Protein AF-A0A368GBY5-F1 (afdb_monomer_lite)

InterPro domains:
  IPR015404 Sorting nexin/Vps5-like, C-terminal [PF09325] (34-105)
  IPR027267 AH/BAR domain superfamily [G3DSA:1.20.1270.60] (22-107)

Organism: Ancylostoma caninum (NCBI:txid29170)

Radius of gyration: 30.44 Å; chains: 1; bounding box: 58×33×99 Å

Structure (mmCIF, N/CA/C/O backbone):
data_AF-A0A368GBY5-F1
#
_entry.id   AF-A0A368GBY5-F1
#
loop_
_atom_site.group_PDB
_atom_site.id
_atom_site.type_symbol
_atom_site.label_atom_id
_atom_site.label_alt_id
_atom_site.label_comp_id
_atom_site.label_asym_id
_atom_site.label_entity_id
_atom_site.label_seq_id
_atom_site.pdbx_PDB_ins_code
_atom_site.Cartn_x
_atom_site.Cartn_y
_atom_site.Cartn_z
_atom_site.occupancy
_atom_site.B_iso_or_equiv
_atom_site.auth_seq_id
_atom_site.auth_comp_id
_atom_site.auth_asym_id
_atom_site.auth_atom_id
_atom_site.pdbx_PDB_model_num
ATO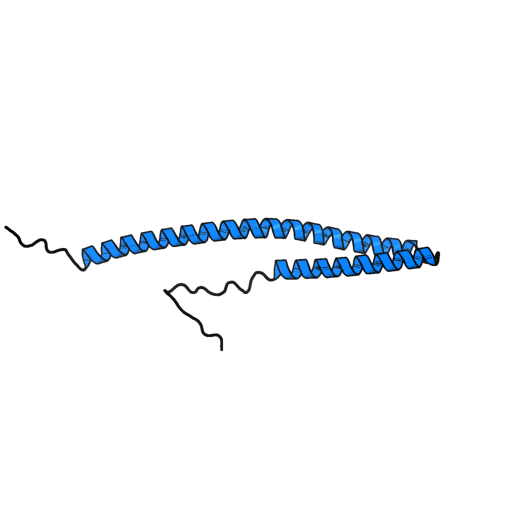M 1 N N . MET A 1 1 ? -2.026 -30.149 -22.786 1.00 35.81 1 MET A N 1
ATOM 2 C CA . MET A 1 1 ? -1.004 -30.143 -23.854 1.00 35.81 1 MET A CA 1
ATOM 3 C C . MET A 1 1 ? -0.761 -28.695 -24.253 1.00 35.81 1 MET A C 1
ATOM 5 O O . MET A 1 1 ? -1.563 -28.129 -24.979 1.00 35.81 1 MET A O 1
ATOM 9 N N . ASN A 1 2 ? 0.267 -28.059 -23.688 1.00 37.25 2 ASN A N 1
ATOM 10 C CA . ASN A 1 2 ? 0.609 -26.672 -24.009 1.00 37.25 2 ASN A CA 1
ATOM 11 C C . ASN A 1 2 ? 1.567 -26.687 -25.200 1.00 37.25 2 ASN A C 1
ATOM 13 O O . ASN A 1 2 ? 2.729 -27.054 -25.046 1.00 37.25 2 ASN A O 1
ATOM 17 N N . SER A 1 3 ? 1.052 -26.346 -26.380 1.00 38.22 3 SER A N 1
ATOM 18 C CA . SER A 1 3 ? 1.850 -26.219 -27.599 1.00 38.22 3 SER A CA 1
ATOM 19 C C . SER A 1 3 ? 2.860 -25.080 -27.444 1.00 38.22 3 SER A C 1
ATOM 21 O O . SER A 1 3 ? 2.493 -23.945 -27.132 1.00 38.22 3 SER A O 1
ATOM 23 N N . CYS A 1 4 ? 4.139 -25.404 -27.619 1.00 38.56 4 CYS A N 1
ATOM 24 C CA . CYS A 1 4 ? 5.242 -24.459 -27.590 1.00 38.56 4 CYS A CA 1
ATOM 25 C C . CYS A 1 4 ? 5.420 -23.884 -29.000 1.00 38.56 4 CYS A C 1
ATOM 27 O O . CYS A 1 4 ? 5.981 -24.546 -29.870 1.00 38.56 4 CYS A O 1
ATOM 29 N N . VAL A 1 5 ? 4.928 -22.669 -29.245 1.00 43.09 5 VAL A N 1
ATOM 30 C CA . VAL A 1 5 ? 5.176 -21.981 -30.518 1.00 43.09 5 VAL A CA 1
ATOM 31 C C . VAL A 1 5 ? 6.602 -21.433 -30.482 1.00 43.09 5 VAL A C 1
ATOM 33 O O . VAL A 1 5 ? 6.885 -20.472 -29.771 1.00 43.09 5 VAL A O 1
ATOM 36 N N . HIS A 1 6 ? 7.503 -22.084 -31.215 1.00 37.34 6 HIS A N 1
ATOM 37 C CA . HIS A 1 6 ? 8.860 -21.602 -31.457 1.00 37.34 6 HIS A CA 1
ATOM 38 C C . HIS A 1 6 ? 8.847 -20.665 -32.664 1.00 37.34 6 HIS A C 1
ATOM 40 O O . HIS A 1 6 ? 8.452 -21.072 -33.754 1.00 37.34 6 HIS A O 1
ATOM 46 N N . VAL A 1 7 ? 9.325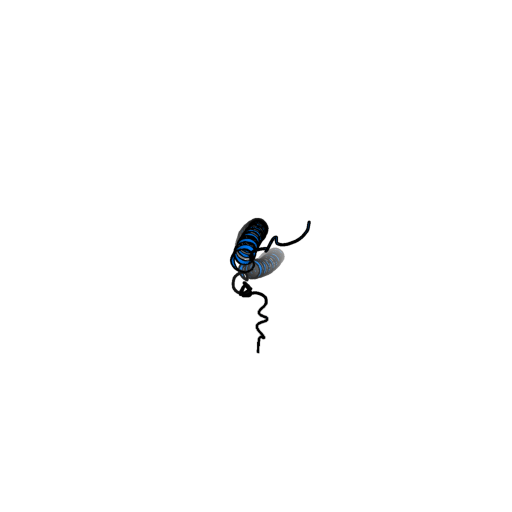 -19.434 -32.489 1.00 42.91 7 VAL A N 1
ATOM 47 C CA . VAL A 1 7 ? 9.679 -18.546 -33.601 1.00 42.91 7 VAL A CA 1
ATOM 48 C C . VAL A 1 7 ? 11.073 -17.989 -33.314 1.00 42.91 7 VAL A C 1
ATOM 50 O O . VAL A 1 7 ? 11.289 -17.354 -32.287 1.00 42.91 7 VAL A O 1
ATOM 53 N N . ASN A 1 8 ? 12.021 -18.254 -34.217 1.00 40.88 8 ASN A N 1
ATOM 54 C CA . ASN A 1 8 ? 13.356 -17.642 -34.272 1.00 40.88 8 ASN A CA 1
ATOM 55 C C . ASN A 1 8 ? 14.249 -17.808 -33.029 1.00 40.88 8 ASN A C 1
ATOM 57 O O . ASN A 1 8 ? 14.769 -16.819 -32.519 1.00 40.88 8 ASN A O 1
ATOM 61 N N . GLY A 1 9 ? 14.448 -19.043 -32.547 1.00 48.00 9 GLY A N 1
ATOM 62 C CA . GLY A 1 9 ? 15.562 -19.406 -31.645 1.00 48.00 9 GLY A CA 1
ATOM 63 C C . GLY A 1 9 ? 15.608 -18.710 -30.277 1.00 48.00 9 GLY A C 1
ATOM 64 O O . GLY A 1 9 ? 16.458 -19.025 -29.450 1.00 48.00 9 GLY A O 1
ATOM 65 N N . THR A 1 10 ? 14.681 -17.800 -30.001 1.00 46.50 10 THR A N 1
ATOM 66 C CA . THR A 1 10 ? 14.487 -17.192 -28.698 1.00 46.50 10 THR A CA 1
ATOM 67 C C . THR A 1 10 ? 13.362 -17.959 -28.036 1.00 46.50 10 THR A C 1
ATOM 69 O O . THR A 1 10 ? 12.196 -17.882 -28.421 1.00 46.50 10 THR A O 1
ATOM 72 N N . CYS A 1 11 ? 13.717 -18.754 -27.030 1.00 39.00 11 CYS A N 1
ATOM 73 C CA . CYS A 1 11 ? 12.745 -19.238 -26.072 1.00 39.00 11 CYS A CA 1
ATOM 74 C C . CYS A 1 11 ? 12.157 -17.994 -25.401 1.00 39.00 11 CYS A C 1
ATOM 76 O O . CYS A 1 11 ? 12.687 -17.507 -24.402 1.00 39.00 11 CYS A O 1
ATOM 78 N N . LEU A 1 12 ? 11.060 -17.459 -25.943 1.00 43.59 12 LEU A N 1
ATOM 79 C CA . LEU A 1 12 ? 10.186 -16.553 -25.215 1.00 43.59 12 LEU A CA 1
ATOM 80 C C . LEU A 1 12 ? 9.434 -17.407 -24.190 1.00 43.59 12 LEU A C 1
ATOM 82 O O . LEU A 1 12 ? 8.218 -17.594 -24.247 1.00 43.59 12 LEU A O 1
ATOM 86 N N . SER A 1 13 ? 10.197 -18.003 -23.271 1.00 42.03 13 SER A N 1
ATOM 87 C CA . SER A 1 13 ? 9.683 -18.680 -22.101 1.00 42.03 13 SER A CA 1
ATOM 88 C C . SER A 1 13 ? 8.725 -17.693 -21.456 1.00 42.03 13 SER A C 1
ATOM 90 O O . SER A 1 13 ? 9.116 -16.549 -21.192 1.00 42.03 13 SER A O 1
ATOM 92 N N . PRO A 1 14 ? 7.463 -18.068 -21.222 1.00 44.72 14 PRO A N 1
ATOM 93 C CA . PRO A 1 14 ? 6.556 -17.182 -20.539 1.00 44.72 14 PRO A CA 1
ATOM 94 C C . PRO A 1 14 ? 7.153 -16.970 -19.148 1.00 44.72 14 PRO A C 1
ATOM 96 O O . PRO A 1 14 ? 7.078 -17.855 -18.301 1.00 44.72 14 PRO A O 1
ATOM 99 N N . ALA A 1 15 ? 7.727 -15.791 -18.897 1.00 43.34 15 ALA A N 1
ATOM 100 C CA . ALA A 1 15 ? 8.058 -15.282 -17.567 1.00 43.34 15 ALA A CA 1
ATOM 101 C C . ALA A 1 15 ? 6.756 -15.011 -16.782 1.00 43.34 15 ALA A C 1
ATOM 103 O O . ALA A 1 15 ? 6.480 -13.912 -16.305 1.00 43.34 15 ALA A O 1
ATOM 104 N N . ARG A 1 16 ? 5.889 -16.024 -16.730 1.00 45.34 16 ARG A N 1
ATOM 105 C CA . ARG A 1 16 ? 4.542 -16.045 -16.165 1.00 45.34 16 ARG A CA 1
ATOM 106 C C . ARG A 1 16 ? 4.565 -16.671 -14.761 1.00 45.34 16 ARG A C 1
ATOM 108 O O . ARG A 1 16 ? 3.527 -16.713 -14.111 1.00 45.34 16 ARG A O 1
ATOM 115 N N . SER A 1 17 ? 5.735 -17.107 -14.274 1.00 41.03 17 SER A N 1
ATOM 116 C CA . SER A 1 17 ? 5.922 -17.719 -12.951 1.00 41.03 17 SER A CA 1
ATOM 117 C C . SER A 1 17 ? 6.263 -16.739 -11.816 1.00 41.03 17 SER A C 1
ATOM 119 O O . SER A 1 17 ? 6.010 -17.081 -10.669 1.00 41.03 17 SER A O 1
ATOM 121 N N . GLU A 1 18 ? 6.742 -15.515 -12.076 1.00 45.34 18 GLU A N 1
ATOM 122 C CA . GLU A 1 18 ? 7.400 -14.714 -11.014 1.00 45.34 18 GLU A CA 1
ATOM 123 C C . GLU A 1 18 ? 6.628 -13.476 -10.498 1.00 45.34 18 GLU A C 1
ATOM 125 O O . GLU A 1 18 ? 7.151 -12.711 -9.694 1.00 45.34 18 GLU A O 1
ATOM 130 N N . LYS A 1 19 ? 5.393 -13.187 -10.935 1.00 53.56 19 LYS A N 1
ATOM 131 C CA . LYS A 1 19 ? 4.700 -11.938 -10.516 1.00 53.56 19 LYS A CA 1
ATOM 132 C C . LYS A 1 19 ? 3.302 -12.135 -9.941 1.00 53.56 19 LYS A C 1
ATOM 134 O O . LYS A 1 19 ? 2.395 -11.367 -10.249 1.00 53.56 19 LYS A O 1
ATOM 139 N N . ARG A 1 20 ? 3.133 -13.121 -9.056 1.00 57.91 20 ARG A N 1
ATOM 140 C CA . ARG A 1 20 ? 1.938 -13.190 -8.187 1.00 57.91 20 ARG A CA 1
ATOM 141 C C . ARG A 1 20 ? 1.988 -12.188 -7.029 1.00 57.91 20 ARG A C 1
ATOM 143 O O . ARG A 1 20 ? 0.942 -11.713 -6.605 1.00 57.91 20 ARG A O 1
ATOM 150 N N . PHE A 1 21 ? 3.188 -11.742 -6.643 1.00 67.06 21 PHE A N 1
ATOM 151 C CA . PHE A 1 21 ? 3.416 -10.815 -5.528 1.00 67.06 21 PHE A CA 1
ATOM 152 C C . PHE A 1 21 ? 2.507 -9.566 -5.514 1.00 67.06 21 PHE A C 1
ATOM 154 O O . PHE A 1 21 ? 1.919 -9.285 -4.471 1.00 67.06 21 PHE A O 1
ATOM 161 N N . PRO A 1 22 ? 2.293 -8.838 -6.633 1.00 76.25 22 PRO A N 1
ATOM 162 C CA . PRO A 1 22 ? 1.426 -7.660 -6.623 1.00 76.25 22 PRO A CA 1
ATOM 163 C C . PRO A 1 22 ? -0.051 -8.017 -6.421 1.00 76.25 22 PRO A C 1
ATOM 165 O O . PRO A 1 22 ? -0.776 -7.288 -5.751 1.00 76.25 22 PRO A O 1
ATOM 168 N N . VAL A 1 23 ? -0.503 -9.137 -6.990 1.00 85.06 23 VAL A N 1
ATOM 169 C CA . VAL A 1 23 ? -1.895 -9.597 -6.880 1.00 85.06 23 VAL A CA 1
ATOM 170 C C . VAL A 1 23 ? -2.166 -10.119 -5.469 1.00 85.06 23 VAL A C 1
ATOM 172 O O . VAL A 1 23 ? -3.159 -9.734 -4.854 1.00 85.06 23 VAL A O 1
ATOM 175 N N . ASP A 1 24 ? -1.245 -10.909 -4.918 1.00 88.75 24 ASP A N 1
ATOM 176 C CA . ASP A 1 24 ? -1.329 -11.448 -3.558 1.00 88.75 24 ASP A CA 1
ATOM 177 C C . ASP A 1 24 ? -1.331 -10.330 -2.506 1.00 88.75 24 ASP A C 1
ATOM 179 O O . ASP A 1 24 ? -2.086 -10.372 -1.534 1.00 88.75 24 ASP A O 1
ATOM 183 N N . LEU A 1 25 ? -0.519 -9.291 -2.714 1.00 90.31 25 LEU A N 1
ATOM 184 C CA . LEU A 1 25 ? -0.468 -8.115 -1.851 1.00 90.31 25 LEU A CA 1
ATOM 185 C C . LEU A 1 25 ? -1.788 -7.331 -1.861 1.00 90.31 25 LEU A C 1
ATOM 187 O O . LEU A 1 25 ? -2.290 -6.949 -0.802 1.00 90.31 25 LEU A O 1
ATOM 191 N N . LEU A 1 26 ? -2.379 -7.122 -3.040 1.00 92.19 26 LEU A N 1
ATOM 192 C CA . LEU A 1 26 ? -3.683 -6.467 -3.165 1.00 92.19 26 LEU A CA 1
ATOM 193 C C . LEU A 1 26 ? -4.800 -7.303 -2.526 1.00 92.19 26 LEU A C 1
ATOM 195 O O . LEU A 1 26 ? -5.672 -6.746 -1.856 1.00 92.19 26 LEU A O 1
ATOM 199 N N . TYR A 1 27 ? -4.742 -8.629 -2.663 1.00 93.00 27 TYR A N 1
ATOM 200 C CA . TYR A 1 27 ? -5.677 -9.537 -2.005 1.00 93.00 27 TYR A CA 1
ATOM 201 C C . TYR A 1 27 ? -5.565 -9.464 -0.474 1.00 93.00 27 TYR A C 1
ATOM 203 O O . TYR A 1 27 ? -6.572 -9.316 0.221 1.00 93.00 27 TYR A O 1
ATOM 211 N N . ARG A 1 28 ? -4.339 -9.475 0.069 1.00 94.00 28 ARG A N 1
ATOM 212 C CA . ARG A 1 28 ? -4.096 -9.284 1.510 1.00 94.00 28 ARG A CA 1
ATOM 213 C C . ARG A 1 28 ? -4.626 -7.937 2.000 1.00 94.00 28 ARG A C 1
ATOM 215 O O . ARG A 1 28 ? -5.297 -7.894 3.028 1.00 94.00 28 ARG A O 1
ATOM 222 N N . ARG A 1 29 ? -4.399 -6.857 1.243 1.00 96.25 29 ARG A N 1
ATOM 223 C CA . ARG A 1 29 ? -4.932 -5.522 1.561 1.00 96.25 29 ARG A CA 1
ATOM 224 C C . ARG A 1 29 ? -6.455 -5.526 1.666 1.00 96.25 29 ARG A C 1
ATOM 226 O O . ARG A 1 29 ? -6.999 -4.985 2.622 1.00 96.25 29 ARG A O 1
ATOM 233 N N . MET A 1 30 ? -7.132 -6.135 0.696 1.00 96.69 30 MET A N 1
ATOM 234 C CA . MET A 1 30 ? -8.591 -6.242 0.679 1.00 96.69 30 MET A CA 1
ATOM 235 C C . MET A 1 30 ? -9.118 -7.012 1.896 1.00 96.69 30 MET A C 1
ATOM 237 O O . MET A 1 30 ? -10.090 -6.589 2.515 1.00 96.69 30 MET A O 1
ATOM 241 N N . ARG A 1 31 ? -8.437 -8.090 2.305 1.00 96.69 31 ARG A N 1
ATOM 242 C CA . ARG A 1 31 ? -8.795 -8.835 3.520 1.00 96.69 31 ARG A CA 1
ATOM 243 C C . ARG A 1 31 ? -8.613 -8.001 4.792 1.00 96.69 31 ARG A C 1
ATOM 245 O O . ARG A 1 31 ? -9.471 -8.036 5.668 1.00 96.69 31 ARG A O 1
ATOM 252 N N . CYS A 1 32 ? -7.530 -7.233 4.893 1.00 96.19 32 CYS A N 1
ATOM 253 C CA . CYS A 1 32 ? -7.311 -6.335 6.029 1.00 96.19 32 CYS A CA 1
ATOM 254 C C . CYS A 1 32 ? -8.347 -5.210 6.095 1.00 96.19 32 CYS A C 1
ATOM 256 O O . CYS A 1 32 ? -8.793 -4.886 7.191 1.00 96.19 32 CYS A O 1
ATOM 258 N N . LEU A 1 33 ? -8.781 -4.676 4.949 1.00 97.38 33 LEU A N 1
ATOM 259 C CA . LEU A 1 33 ? -9.875 -3.705 4.893 1.00 97.38 33 LEU A CA 1
ATOM 260 C C . LEU A 1 33 ? -11.180 -4.302 5.433 1.00 97.38 33 LEU A C 1
ATOM 262 O O . LEU A 1 33 ? -11.803 -3.710 6.306 1.00 97.38 33 LEU A O 1
ATOM 266 N N . ALA A 1 34 ? -11.552 -5.501 4.978 1.00 97.81 34 ALA A N 1
ATOM 267 C CA . ALA A 1 34 ? -12.758 -6.178 5.454 1.00 97.81 34 ALA A CA 1
ATOM 268 C C . ALA A 1 34 ? -12.714 -6.445 6.972 1.00 97.81 34 ALA A C 1
ATOM 270 O O . ALA A 1 34 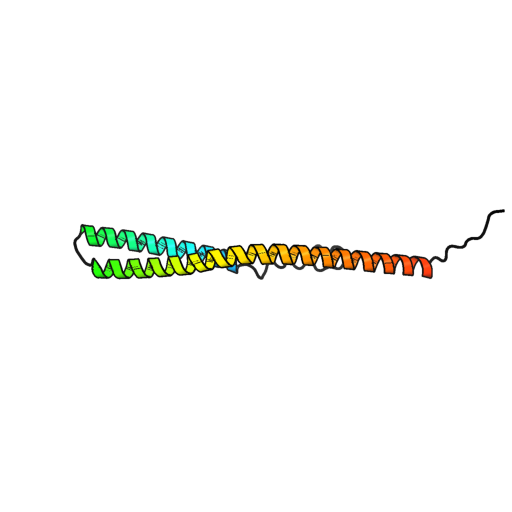? -13.708 -6.247 7.671 1.00 97.81 34 ALA A O 1
ATOM 271 N N . ASN A 1 35 ? -11.551 -6.846 7.498 1.00 97.19 35 ASN A N 1
ATOM 272 C CA . ASN A 1 35 ? -11.357 -7.034 8.937 1.00 97.19 35 ASN A CA 1
ATOM 273 C C . ASN A 1 35 ? -11.486 -5.715 9.711 1.00 97.19 35 ASN A C 1
ATOM 275 O O . ASN A 1 35 ? -12.117 -5.688 10.765 1.00 97.19 35 ASN A O 1
ATOM 279 N N . TYR A 1 36 ? -10.912 -4.630 9.188 1.00 97.88 36 TYR A N 1
ATOM 280 C CA . TYR A 1 36 ? -11.025 -3.299 9.778 1.00 97.88 36 TYR A CA 1
ATOM 281 C C . TYR A 1 36 ? -12.480 -2.816 9.815 1.00 97.88 36 TYR A C 1
ATOM 283 O O . TYR A 1 36 ? -12.962 -2.402 10.865 1.00 97.88 36 TYR A O 1
ATOM 291 N N . GLU A 1 37 ? -13.221 -2.954 8.715 1.00 97.94 37 GLU A N 1
ATOM 292 C CA . GLU A 1 37 ? -14.645 -2.609 8.657 1.00 97.94 37 GLU A CA 1
ATOM 293 C C . GLU A 1 37 ? -15.488 -3.443 9.632 1.00 97.94 37 GLU A C 1
ATOM 295 O O . GLU A 1 37 ? -16.407 -2.922 10.270 1.00 97.94 37 GLU A O 1
ATOM 300 N N . ALA A 1 38 ? -15.178 -4.735 9.776 1.00 97.75 38 ALA A N 1
ATOM 301 C CA . ALA A 1 38 ? -15.842 -5.611 10.736 1.00 97.75 38 ALA A CA 1
ATOM 302 C C . ALA A 1 38 ? -15.559 -5.193 12.189 1.00 97.75 38 ALA A C 1
ATOM 304 O O . ALA A 1 38 ? -16.496 -5.104 12.985 1.00 97.75 38 ALA A O 1
ATOM 305 N N . ALA A 1 39 ? -14.301 -4.886 12.520 1.00 96.62 39 ALA A N 1
ATOM 306 C CA . ALA A 1 39 ? -13.911 -4.385 13.838 1.00 96.62 39 ALA A CA 1
ATOM 307 C C . ALA A 1 39 ? -14.569 -3.030 14.141 1.00 96.62 39 ALA A C 1
ATOM 309 O O . ALA A 1 39 ? -15.093 -2.827 15.234 1.00 96.62 39 ALA A O 1
ATOM 310 N N . ASN A 1 40 ? -14.657 -2.145 13.145 1.00 97.56 40 ASN A N 1
ATOM 311 C CA . ASN A 1 40 ? -15.334 -0.858 13.276 1.00 97.56 40 ASN A CA 1
ATOM 312 C C . ASN A 1 40 ? -16.836 -1.034 13.561 1.00 97.56 40 ASN A C 1
ATOM 314 O O . ASN A 1 40 ? -17.375 -0.424 14.478 1.00 97.56 40 ASN A O 1
ATOM 318 N N . LYS A 1 41 ? -17.514 -1.948 12.852 1.00 97.56 41 LYS A N 1
ATOM 319 C CA . LYS A 1 41 ? -18.915 -2.303 13.152 1.00 97.56 41 LYS A CA 1
ATOM 320 C C . LYS A 1 41 ? -19.079 -2.903 14.551 1.00 97.56 41 LYS A C 1
ATOM 322 O O . LYS A 1 41 ? -20.107 -2.678 15.188 1.00 97.56 41 LYS A O 1
ATOM 327 N N . ASN A 1 42 ? -18.111 -3.688 15.026 1.00 96.62 42 ASN A N 1
ATOM 328 C CA . ASN A 1 42 ? -18.143 -4.247 16.377 1.00 96.62 42 ASN A CA 1
ATOM 329 C C . ASN A 1 42 ? -18.022 -3.149 17.444 1.00 96.62 42 ASN A C 1
ATOM 331 O O . ASN A 1 42 ? -18.789 -3.146 18.406 1.00 96.62 42 ASN A O 1
ATOM 335 N N . LEU A 1 43 ? -17.128 -2.182 17.230 1.00 96.81 43 LEU A N 1
ATOM 336 C CA . LEU A 1 43 ? -16.965 -1.021 18.099 1.00 96.81 43 LEU A CA 1
ATOM 337 C C . LEU A 1 43 ? -18.251 -0.194 18.202 1.00 96.81 43 LEU A C 1
ATOM 339 O O . LEU A 1 43 ? -18.694 0.110 19.308 1.00 96.81 43 LEU A O 1
ATOM 343 N N . GLU A 1 44 ? -18.920 0.081 17.084 1.00 97.25 44 GLU A N 1
ATOM 344 C CA . GLU A 1 44 ? -20.203 0.798 17.101 1.00 97.25 44 GLU A CA 1
ATOM 345 C C . GLU A 1 44 ? -21.291 0.038 17.883 1.00 97.25 44 GLU A C 1
ATOM 347 O O . GLU A 1 44 ? -22.058 0.632 18.643 1.00 97.25 44 GLU A O 1
ATOM 352 N N . ARG A 1 45 ? -21.322 -1.300 17.800 1.00 96.19 45 ARG A N 1
ATOM 353 C CA . ARG A 1 45 ? -22.230 -2.128 18.620 1.00 96.19 45 ARG A CA 1
ATOM 354 C C . ARG A 1 45 ? -21.863 -2.133 20.104 1.00 96.19 45 ARG A C 1
ATOM 356 O O . ARG A 1 45 ? -22.754 -2.250 20.945 1.00 96.19 45 ARG A O 1
ATOM 363 N N . ALA A 1 46 ? -20.575 -2.090 20.438 1.00 96.12 46 ALA A N 1
ATOM 364 C CA . ALA A 1 46 ? -20.094 -2.002 21.816 1.00 96.12 46 ALA A CA 1
ATOM 365 C C . ALA A 1 46 ? -20.481 -0.652 22.439 1.00 96.12 46 ALA A C 1
ATOM 367 O O . ALA A 1 46 ? -21.031 -0.617 23.541 1.00 96.12 46 ALA A O 1
ATOM 368 N N . ARG A 1 47 ? -20.308 0.438 21.677 1.00 95.75 47 ARG A N 1
ATOM 369 C CA . ARG A 1 47 ? -20.749 1.796 22.031 1.00 95.75 47 ARG A CA 1
ATOM 370 C C . ARG A 1 47 ? -22.258 1.864 22.245 1.00 95.75 47 ARG A C 1
ATOM 372 O O . ARG A 1 47 ? -22.699 2.299 23.301 1.00 95.75 47 ARG A O 1
ATOM 379 N N . GLY A 1 48 ? -23.052 1.334 21.310 1.00 96.31 48 GLY A N 1
ATOM 380 C CA . GLY A 1 48 ? -24.515 1.324 21.428 1.00 96.31 48 GLY A CA 1
ATOM 381 C C . GLY A 1 48 ? -25.053 0.529 22.628 1.00 96.31 48 GLY A C 1
ATOM 382 O O . GLY A 1 48 ? -26.128 0.836 23.134 1.00 96.31 48 GLY A O 1
ATOM 383 N N . ARG A 1 49 ? -24.309 -0.476 23.112 1.00 95.25 49 ARG A N 1
ATOM 384 C CA . ARG A 1 49 ? -24.668 -1.279 24.297 1.00 95.25 49 ARG A CA 1
ATOM 385 C C . ARG A 1 49 ? -23.988 -0.808 25.587 1.00 95.25 49 ARG A C 1
ATOM 387 O O . ARG A 1 49 ? -24.215 -1.423 26.624 1.00 95.25 49 ARG A O 1
ATOM 394 N N . ASN A 1 50 ? -23.145 0.228 25.521 1.00 93.06 50 ASN A N 1
ATOM 395 C CA . ASN A 1 50 ? -22.276 0.680 26.613 1.00 93.06 50 ASN A CA 1
ATOM 396 C C . ASN A 1 50 ? -21.510 -0.465 27.304 1.00 93.06 50 ASN A C 1
ATOM 398 O O . ASN A 1 50 ? -21.358 -0.490 28.524 1.00 93.06 50 ASN A O 1
ATOM 402 N N . LYS A 1 51 ? -21.042 -1.446 26.521 1.00 94.44 51 LYS A N 1
ATOM 403 C CA . LYS A 1 51 ? -20.381 -2.651 27.034 1.00 94.44 51 LYS A CA 1
ATOM 404 C C . LYS A 1 51 ? -19.193 -3.030 26.160 1.00 94.44 51 LYS A C 1
ATOM 406 O O . LYS A 1 51 ? -19.286 -2.960 24.940 1.00 94.44 51 LYS A O 1
ATOM 411 N N . ASP A 1 52 ? -18.099 -3.459 26.789 1.00 92.44 52 ASP A N 1
ATOM 412 C CA . ASP A 1 52 ? -16.880 -3.963 26.134 1.00 92.44 52 ASP A CA 1
ATOM 413 C C . ASP A 1 52 ? -16.196 -2.955 25.181 1.00 92.44 52 ASP A C 1
ATOM 415 O O . ASP A 1 52 ? -15.385 -3.339 24.339 1.00 92.44 52 ASP A O 1
ATOM 419 N N . ILE A 1 53 ? -16.481 -1.654 25.337 1.00 94.81 53 ILE A N 1
ATOM 420 C CA . ILE A 1 53 ? -15.925 -0.558 24.523 1.00 94.81 53 ILE A CA 1
ATOM 421 C C . ILE A 1 53 ? -14.387 -0.583 24.456 1.00 94.81 53 ILE A C 1
ATOM 423 O O . ILE A 1 53 ? -13.874 -0.636 23.341 1.00 94.81 53 ILE A O 1
ATOM 427 N N . PRO A 1 54 ? -13.626 -0.612 25.574 1.00 96.31 54 PRO A N 1
ATOM 428 C CA . PRO A 1 54 ? -12.161 -0.529 25.498 1.00 96.31 54 PRO A CA 1
ATOM 429 C C . PRO A 1 54 ? -11.539 -1.719 24.753 1.00 96.31 54 PRO A C 1
ATOM 431 O O . PRO A 1 54 ? -10.546 -1.575 24.037 1.00 96.31 54 PRO A O 1
ATOM 434 N N . LYS A 1 55 ? -12.159 -2.901 24.864 1.00 96.00 55 LYS A N 1
ATOM 435 C CA . LYS A 1 55 ? -11.734 -4.092 24.124 1.00 96.00 55 LYS A CA 1
ATOM 436 C C . LYS A 1 55 ? -11.976 -3.914 22.624 1.00 96.00 55 LYS A C 1
ATOM 438 O O . LYS A 1 55 ? -11.066 -4.139 21.832 1.00 96.00 55 LYS A O 1
ATOM 443 N N . ALA A 1 56 ? -13.175 -3.474 22.241 1.00 96.12 56 ALA A N 1
ATOM 444 C CA . ALA A 1 56 ? -13.516 -3.245 20.840 1.00 96.12 56 ALA A CA 1
ATOM 445 C C . ALA A 1 56 ? -12.689 -2.110 20.202 1.00 96.12 56 ALA A C 1
ATOM 447 O O . ALA A 1 56 ? -12.356 -2.194 19.022 1.00 96.12 56 ALA A O 1
ATOM 448 N N . GLU A 1 57 ? -12.313 -1.079 20.968 1.00 96.69 57 GLU A N 1
ATOM 449 C CA . GLU A 1 57 ? -11.415 -0.012 20.498 1.00 96.69 57 GLU A CA 1
ATOM 450 C C . GLU A 1 57 ? -10.008 -0.534 20.224 1.00 96.69 57 GLU A C 1
ATOM 452 O O . GLU A 1 57 ? -9.439 -0.232 19.176 1.00 96.69 57 GLU A O 1
ATOM 457 N N . THR A 1 58 ? -9.476 -1.376 21.112 1.00 97.75 58 THR A N 1
ATOM 458 C CA . THR A 1 58 ? -8.164 -2.006 20.913 1.00 97.75 58 THR A CA 1
ATOM 459 C C . THR A 1 58 ? -8.166 -2.885 19.657 1.00 97.75 58 THR A C 1
ATOM 461 O O . THR A 1 58 ? -7.288 -2.760 18.802 1.00 97.75 58 THR A O 1
ATOM 464 N N . GLU A 1 59 ? -9.193 -3.725 19.488 1.00 96.50 59 GLU A N 1
ATOM 465 C CA . GLU A 1 59 ? -9.350 -4.587 18.307 1.00 96.50 59 GLU A CA 1
ATOM 466 C C . GLU A 1 59 ? -9.443 -3.775 17.001 1.00 96.50 59 GLU A C 1
ATOM 468 O O . GLU A 1 59 ? -8.844 -4.142 15.983 1.00 96.50 59 GLU A O 1
ATOM 473 N N . GLN A 1 60 ? -10.164 -2.650 17.022 1.00 97.75 60 GLN A N 1
ATOM 474 C CA . GLN A 1 60 ? -10.288 -1.750 15.876 1.00 97.75 60 GLN A CA 1
ATOM 475 C C . GLN A 1 60 ? -8.958 -1.059 15.551 1.00 97.75 60 GLN A C 1
ATOM 477 O O .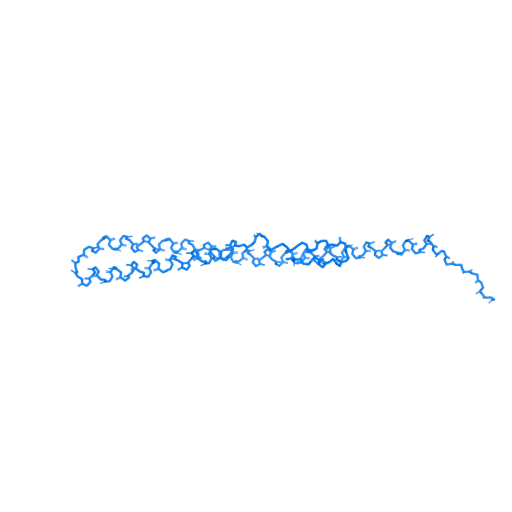 GLN A 1 60 ? -8.572 -1.036 14.379 1.00 97.75 60 GLN A O 1
ATOM 482 N N . GLN A 1 61 ? -8.228 -0.571 16.561 1.00 97.94 61 GLN A N 1
ATOM 483 C CA . GLN A 1 61 ? -6.927 0.077 16.375 1.00 97.94 61 GLN A CA 1
ATOM 484 C C . GLN A 1 61 ? -5.901 -0.881 15.769 1.00 97.94 61 GLN A C 1
ATOM 486 O O . GLN A 1 61 ? -5.188 -0.522 14.830 1.00 97.94 61 GLN A O 1
ATOM 491 N N . GLU A 1 62 ? -5.851 -2.125 16.246 1.00 97.62 62 GLU A N 1
ATOM 492 C CA . GLU A 1 62 ? -4.972 -3.142 15.673 1.00 97.62 62 GLU A CA 1
ATOM 493 C C . GLU A 1 62 ? -5.314 -3.459 14.215 1.00 97.62 62 GLU A C 1
ATOM 495 O O . GLU A 1 62 ? -4.417 -3.620 13.381 1.00 97.62 62 GLU A O 1
ATOM 500 N N . ALA A 1 63 ? -6.607 -3.571 13.894 1.00 97.00 63 ALA A N 1
ATOM 501 C CA . ALA A 1 63 ? -7.056 -3.813 12.529 1.00 97.00 63 ALA A CA 1
ATOM 502 C C . ALA A 1 63 ? -6.736 -2.621 11.610 1.00 97.00 63 ALA A C 1
ATOM 504 O O . ALA A 1 63 ? -6.294 -2.831 10.477 1.00 97.00 63 ALA A O 1
ATOM 505 N N . CYS A 1 64 ? -6.886 -1.393 12.118 1.00 97.56 64 CYS A N 1
ATOM 506 C CA . CYS A 1 64 ? -6.533 -0.160 11.421 1.00 97.56 64 CYS A CA 1
ATOM 507 C C . CYS A 1 64 ? -5.043 -0.137 11.074 1.00 97.56 64 CYS A C 1
ATOM 509 O O . CYS A 1 64 ? -4.682 -0.054 9.900 1.00 97.56 64 CYS A O 1
ATOM 511 N N . LYS A 1 65 ? -4.176 -0.344 12.074 1.00 97.88 65 LYS A N 1
ATOM 512 C CA . LYS A 1 65 ? -2.719 -0.357 11.896 1.00 97.88 65 LYS A CA 1
ATOM 513 C C . LYS A 1 65 ? -2.281 -1.374 10.837 1.00 97.88 65 LYS A C 1
ATOM 515 O O . LYS A 1 65 ? -1.554 -1.036 9.908 1.00 97.88 65 LYS A O 1
ATOM 520 N N . LYS A 1 66 ? -2.801 -2.607 10.907 1.00 96.69 66 LYS A N 1
ATOM 521 C CA . LYS A 1 66 ? -2.509 -3.662 9.915 1.00 96.69 66 LYS A CA 1
ATOM 522 C C . LYS A 1 66 ? -2.924 -3.253 8.494 1.00 96.69 66 LYS A C 1
ATOM 524 O O . LYS A 1 66 ? -2.220 -3.560 7.530 1.00 96.69 66 LYS A O 1
ATOM 529 N N . PHE A 1 67 ? -4.072 -2.590 8.344 1.00 97.31 67 PHE A N 1
ATOM 530 C CA . PHE A 1 67 ? -4.543 -2.105 7.047 1.00 97.31 67 PHE A CA 1
ATOM 531 C C . PHE A 1 67 ? -3.687 -0.950 6.507 1.00 97.31 67 PHE A C 1
ATOM 533 O O . PHE A 1 67 ? -3.397 -0.918 5.304 1.00 97.31 67 PHE A O 1
ATOM 540 N N . GLU A 1 68 ? -3.272 -0.024 7.369 1.00 97.19 68 GLU A N 1
ATOM 541 C CA . GLU A 1 68 ? -2.407 1.101 7.010 1.00 97.19 68 GLU A CA 1
ATOM 542 C C . GLU A 1 68 ? -1.024 0.630 6.561 1.00 97.19 68 GLU A C 1
ATOM 544 O O . GLU A 1 68 ? -0.585 1.014 5.473 1.00 97.19 68 GLU A O 1
ATOM 549 N N . ASP A 1 69 ? -0.397 -0.279 7.312 1.00 96.19 69 ASP A N 1
ATOM 550 C CA . ASP A 1 69 ? 0.917 -0.848 6.994 1.00 96.19 69 ASP A CA 1
ATOM 551 C C . ASP A 1 69 ? 0.913 -1.523 5.611 1.00 96.19 69 ASP A C 1
ATOM 553 O O . ASP A 1 69 ? 1.742 -1.231 4.741 1.00 96.19 69 ASP A O 1
ATOM 557 N N . ILE A 1 70 ? -0.081 -2.383 5.352 1.00 95.12 70 ILE A N 1
ATOM 558 C CA . ILE A 1 70 ? -0.221 -3.054 4.052 1.00 95.12 70 ILE A CA 1
ATOM 559 C C . ILE A 1 70 ? -0.555 -2.051 2.943 1.00 95.12 70 ILE A C 1
ATOM 561 O O . ILE A 1 70 ? -0.084 -2.196 1.813 1.00 95.12 70 ILE A O 1
ATOM 565 N N . SER A 1 71 ? -1.351 -1.022 3.232 1.00 95.94 71 SER A N 1
ATOM 566 C CA . SER A 1 71 ? -1.676 0.015 2.251 1.00 95.94 71 SER A CA 1
ATOM 567 C C . SER A 1 71 ? -0.460 0.864 1.881 1.00 95.94 71 SER A C 1
ATOM 569 O O . SER A 1 71 ? -0.308 1.219 0.709 1.00 95.94 71 SER A O 1
ATOM 571 N N . ALA A 1 72 ? 0.417 1.170 2.837 1.00 95.44 72 ALA A N 1
ATOM 572 C CA . ALA A 1 72 ? 1.679 1.857 2.585 1.00 95.44 72 ALA A CA 1
ATOM 573 C C . ALA A 1 72 ? 2.600 1.000 1.706 1.00 95.44 72 ALA A C 1
ATOM 575 O O . ALA A 1 72 ? 3.062 1.464 0.660 1.00 95.44 72 ALA A O 1
ATOM 576 N N . LEU A 1 73 ? 2.772 -0.277 2.061 1.00 92.69 73 LEU A N 1
ATOM 577 C CA . LEU A 1 73 ? 3.585 -1.222 1.296 1.00 92.69 73 LEU A CA 1
ATOM 578 C C . LEU A 1 73 ? 3.054 -1.405 -0.137 1.00 92.69 73 LEU A C 1
ATOM 580 O O . LEU A 1 73 ? 3.821 -1.333 -1.097 1.00 92.69 73 LEU A O 1
ATOM 584 N N . ALA A 1 74 ? 1.734 -1.535 -0.308 1.00 92.75 74 ALA A N 1
ATOM 585 C CA . ALA A 1 74 ? 1.093 -1.628 -1.622 1.00 92.75 74 ALA A CA 1
ATOM 586 C C . ALA A 1 74 ? 1.336 -0.394 -2.499 1.00 92.75 74 ALA A C 1
ATOM 588 O O . ALA A 1 74 ? 1.611 -0.532 -3.692 1.00 92.75 74 ALA A O 1
ATOM 589 N N . LYS A 1 75 ? 1.273 0.818 -1.935 1.00 93.06 75 LYS A N 1
ATOM 590 C CA . LYS A 1 75 ? 1.547 2.053 -2.689 1.00 93.06 75 LYS A CA 1
ATOM 591 C C . LYS A 1 75 ? 2.986 2.094 -3.203 1.00 93.06 75 LYS A C 1
ATOM 593 O O . LYS A 1 75 ? 3.199 2.491 -4.350 1.00 93.06 75 LYS A O 1
ATOM 598 N N . THR A 1 76 ? 3.950 1.698 -2.377 1.00 91.75 76 THR A N 1
ATOM 599 C CA . THR A 1 76 ? 5.370 1.664 -2.752 1.00 91.75 76 THR A CA 1
ATOM 600 C C . THR A 1 76 ? 5.627 0.608 -3.823 1.00 91.75 76 THR A C 1
ATOM 602 O O . THR A 1 76 ? 6.125 0.940 -4.899 1.00 91.75 76 THR A O 1
ATOM 605 N N . GLU A 1 77 ? 5.160 -0.624 -3.608 1.00 90.50 77 GLU A N 1
ATOM 606 C CA . GLU A 1 77 ? 5.382 -1.728 -4.546 1.00 90.50 77 GLU A CA 1
ATOM 607 C C . GLU A 1 77 ? 4.783 -1.440 -5.931 1.00 90.50 77 GLU A C 1
ATOM 609 O O . GLU A 1 77 ? 5.406 -1.718 -6.957 1.00 90.50 77 GLU A O 1
ATOM 614 N N . LEU A 1 78 ? 3.603 -0.807 -5.998 1.00 90.75 78 LEU A N 1
ATOM 615 C CA . LEU A 1 78 ? 2.989 -0.412 -7.270 1.00 90.75 78 LEU A CA 1
ATOM 616 C C . LEU A 1 78 ? 3.805 0.650 -8.020 1.00 90.75 78 LEU A C 1
ATOM 618 O O . LEU A 1 78 ? 3.889 0.601 -9.252 1.00 90.75 78 LEU A O 1
ATOM 622 N N . LYS A 1 79 ? 4.409 1.610 -7.309 1.00 91.50 79 LYS A N 1
ATOM 623 C CA . LYS A 1 79 ? 5.289 2.618 -7.921 1.00 91.50 79 LYS A CA 1
ATOM 624 C C . LYS A 1 79 ? 6.552 1.962 -8.474 1.00 91.50 79 LYS A C 1
ATOM 626 O O . LYS A 1 79 ? 6.922 2.219 -9.622 1.00 91.50 79 LYS A O 1
ATOM 631 N N . ASP A 1 80 ? 7.171 1.077 -7.707 1.00 88.81 80 ASP A N 1
ATOM 632 C CA . ASP A 1 80 ? 8.419 0.429 -8.106 1.00 88.81 80 ASP A CA 1
ATOM 633 C C . ASP A 1 80 ? 8.207 -0.626 -9.189 1.00 88.81 80 ASP A C 1
ATOM 635 O O . ASP A 1 80 ? 9.042 -0.784 -10.082 1.00 88.81 80 ASP A O 1
ATOM 639 N N . LEU A 1 81 ? 7.056 -1.300 -9.197 1.00 87.56 81 LEU A N 1
ATOM 640 C CA . LEU A 1 81 ? 6.658 -2.182 -10.289 1.00 87.56 81 LEU A CA 1
ATOM 641 C C . LEU A 1 81 ? 6.568 -1.418 -11.617 1.00 87.56 81 LEU A C 1
ATOM 643 O O . LEU A 1 81 ? 7.081 -1.904 -12.627 1.00 87.56 81 LEU A O 1
ATOM 647 N N . LYS A 1 82 ? 5.959 -0.223 -11.632 1.00 89.94 82 LYS A N 1
ATOM 648 C CA . LYS A 1 82 ? 5.882 0.617 -12.842 1.00 89.94 82 LYS A CA 1
ATOM 649 C C . LYS A 1 82 ? 7.276 0.990 -13.347 1.00 89.94 82 LYS A C 1
ATOM 651 O O . LYS A 1 82 ? 7.566 0.777 -14.523 1.00 89.94 82 LYS A O 1
ATOM 656 N N . LYS A 1 83 ? 8.153 1.469 -12.457 1.00 92.56 83 LYS A N 1
ATOM 657 C CA . LYS A 1 83 ? 9.539 1.832 -12.801 1.00 92.56 83 LYS A CA 1
ATOM 658 C C . LYS A 1 83 ? 10.310 0.643 -13.376 1.00 92.56 83 LYS A C 1
ATOM 660 O O . LYS A 1 83 ? 10.838 0.736 -14.483 1.00 92.56 83 LYS A O 1
ATOM 665 N N . ARG A 1 84 ? 10.311 -0.496 -12.672 1.00 91.50 84 ARG A N 1
ATOM 666 C CA . ARG A 1 84 ? 10.996 -1.725 -13.108 1.00 91.50 84 ARG A CA 1
ATOM 667 C C . ARG A 1 84 ? 10.492 -2.212 -14.463 1.00 91.50 84 ARG A C 1
ATOM 669 O O . A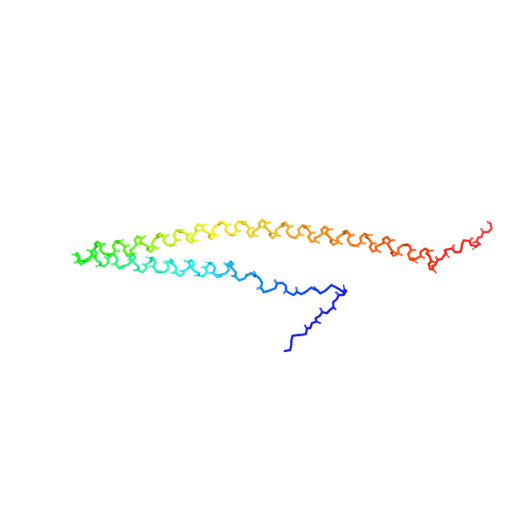RG A 1 84 ? 11.296 -2.632 -15.286 1.00 91.50 84 ARG A O 1
ATOM 676 N N . ARG A 1 85 ? 9.180 -2.138 -14.720 1.00 91.81 85 ARG A N 1
ATOM 677 C CA . ARG A 1 85 ? 8.607 -2.536 -16.016 1.00 91.81 85 ARG A CA 1
ATOM 678 C C . ARG A 1 85 ? 9.108 -1.665 -17.160 1.00 91.81 85 ARG A C 1
ATOM 680 O O . ARG A 1 85 ? 9.510 -2.219 -18.173 1.00 91.81 85 ARG A O 1
ATOM 687 N N . VAL A 1 86 ? 9.103 -0.342 -17.001 1.00 93.94 86 VAL A N 1
ATOM 688 C CA . VAL A 1 86 ? 9.577 0.573 -18.052 1.00 93.94 86 VAL A CA 1
ATOM 689 C C . VAL A 1 86 ? 11.066 0.363 -18.321 1.00 93.94 86 VAL A C 1
ATOM 691 O O . VAL A 1 86 ? 11.465 0.273 -19.477 1.00 93.94 86 VAL A O 1
ATOM 694 N N . LEU A 1 87 ? 11.879 0.237 -17.269 1.00 92.44 87 LEU A N 1
ATOM 695 C CA . LEU A 1 87 ? 13.317 -0.002 -17.403 1.00 92.44 87 LEU A CA 1
ATOM 696 C C . LEU A 1 87 ? 13.619 -1.329 -18.104 1.00 92.44 87 LEU A C 1
ATOM 698 O O . LEU A 1 87 ? 14.407 -1.349 -19.044 1.00 92.44 87 LEU A O 1
ATOM 702 N N . ALA A 1 88 ? 12.954 -2.414 -17.697 1.00 91.56 88 ALA A N 1
ATOM 703 C CA . ALA A 1 88 ? 13.109 -3.713 -18.343 1.00 91.56 88 ALA A CA 1
ATOM 704 C C . ALA A 1 88 ? 12.695 -3.659 -19.819 1.00 91.56 88 ALA A C 1
ATOM 706 O O . ALA A 1 88 ? 13.396 -4.192 -20.667 1.00 91.56 88 ALA A O 1
ATOM 707 N N . PHE A 1 89 ? 11.598 -2.969 -20.144 1.00 93.94 89 PHE A N 1
ATOM 708 C CA . PHE A 1 89 ? 11.143 -2.843 -21.528 1.00 93.94 89 PHE A CA 1
ATOM 709 C C . PHE A 1 89 ? 12.145 -2.070 -22.392 1.00 93.94 89 PHE A C 1
ATOM 711 O O . PHE A 1 89 ? 12.485 -2.516 -23.480 1.00 93.94 89 PHE A O 1
ATOM 718 N N . LYS A 1 90 ? 12.669 -0.946 -21.884 1.00 95.81 90 LYS A N 1
ATOM 719 C CA . LYS A 1 90 ? 13.709 -0.164 -22.568 1.00 95.81 90 LYS A CA 1
ATOM 720 C C . LYS A 1 90 ? 14.970 -0.987 -22.810 1.00 95.81 90 LYS A C 1
ATOM 722 O O . LYS A 1 90 ? 15.481 -0.981 -23.922 1.00 95.81 90 LYS A O 1
ATOM 727 N N . LYS A 1 91 ? 15.440 -1.701 -21.783 1.00 94.88 91 LYS A N 1
ATOM 728 C CA . LYS A 1 91 ? 16.617 -2.563 -21.891 1.00 94.88 91 LYS A CA 1
ATOM 729 C C . LYS A 1 91 ? 16.399 -3.666 -22.925 1.00 94.88 91 LYS A C 1
ATOM 731 O O . LYS A 1 91 ? 17.217 -3.813 -23.815 1.00 94.88 91 LYS A O 1
ATOM 736 N N . ASN A 1 92 ? 15.265 -4.361 -22.867 1.00 93.38 92 ASN A N 1
ATOM 737 C CA . ASN A 1 92 ? 14.957 -5.433 -23.811 1.00 93.38 92 ASN A CA 1
ATOM 738 C C . ASN A 1 92 ? 14.923 -4.944 -25.268 1.00 93.38 92 ASN A C 1
ATOM 740 O O . ASN A 1 92 ? 15.363 -5.668 -26.151 1.00 93.38 92 ASN A O 1
ATOM 744 N N . LEU A 1 93 ? 14.407 -3.735 -25.526 1.00 94.75 93 LEU A N 1
ATOM 745 C CA . LEU A 1 93 ? 14.399 -3.153 -26.873 1.00 94.75 93 LEU A CA 1
ATOM 746 C C . LEU A 1 93 ? 15.801 -2.757 -27.349 1.00 94.75 93 LEU A C 1
ATOM 748 O O . LEU A 1 93 ? 16.127 -2.990 -28.507 1.00 94.75 93 LEU A O 1
ATOM 752 N N . ALA A 1 94 ? 16.623 -2.180 -26.469 1.00 95.44 94 ALA A N 1
ATOM 753 C CA . ALA A 1 94 ? 18.009 -1.848 -26.792 1.00 95.44 94 ALA A CA 1
ATOM 754 C C . ALA A 1 94 ? 18.833 -3.114 -27.068 1.00 95.44 94 ALA A C 1
ATOM 756 O O . ALA A 1 94 ? 19.488 -3.205 -28.101 1.00 95.44 94 ALA A O 1
ATOM 757 N N . ASP A 1 95 ? 18.715 -4.119 -26.196 1.00 93.50 95 ASP A N 1
ATOM 758 C CA . ASP A 1 95 ? 19.386 -5.410 -26.350 1.00 93.50 95 ASP A CA 1
ATOM 759 C C . ASP A 1 95 ? 18.961 -6.092 -27.666 1.00 93.50 95 ASP A C 1
ATOM 761 O O . ASP A 1 95 ? 19.801 -6.654 -28.367 1.00 93.50 95 ASP A O 1
ATOM 765 N N . LEU A 1 96 ? 17.675 -6.013 -28.039 1.00 92.94 96 LEU A N 1
ATOM 766 C CA . LEU A 1 96 ? 17.177 -6.554 -29.307 1.00 92.94 96 LEU A CA 1
ATOM 767 C C . LEU A 1 96 ? 17.758 -5.812 -30.518 1.00 92.94 96 LEU A C 1
ATOM 769 O O . LEU A 1 96 ? 18.259 -6.461 -31.433 1.00 92.94 96 LEU A O 1
ATOM 773 N N . ALA A 1 97 ? 17.750 -4.478 -30.507 1.00 95.69 97 ALA A N 1
ATOM 774 C CA . ALA A 1 97 ? 18.314 -3.676 -31.592 1.00 95.69 97 ALA A CA 1
ATOM 775 C C . ALA A 1 97 ? 19.821 -3.935 -31.771 1.00 95.69 97 ALA A C 1
ATOM 777 O O . ALA A 1 97 ? 20.306 -4.095 -32.891 1.00 95.69 97 ALA A O 1
ATOM 778 N N . ASP A 1 98 ? 20.564 -4.054 -30.668 1.00 94.19 98 ASP A N 1
ATOM 779 C CA . ASP A 1 98 ? 21.989 -4.387 -30.702 1.00 94.19 98 ASP A CA 1
ATOM 780 C C . ASP A 1 98 ? 22.242 -5.776 -31.299 1.00 94.19 98 ASP A C 1
ATOM 782 O O . ASP A 1 98 ? 23.230 -5.977 -32.013 1.00 94.19 98 ASP A O 1
ATOM 786 N N . LEU A 1 99 ? 21.371 -6.749 -31.013 1.00 92.62 99 LEU A N 1
ATOM 787 C CA . LEU A 1 99 ? 21.445 -8.085 -31.607 1.00 92.62 99 LEU A CA 1
ATOM 788 C C . LEU A 1 99 ? 21.148 -8.053 -33.109 1.00 92.62 99 LEU A C 1
ATOM 790 O O . LEU A 1 99 ? 21.890 -8.661 -33.880 1.00 92.62 99 LEU A O 1
ATOM 794 N N . GLU A 1 100 ? 20.130 -7.309 -33.540 1.00 92.31 100 GLU A N 1
ATOM 795 C CA . GLU A 1 100 ? 19.784 -7.152 -34.958 1.00 92.31 100 GLU A CA 1
ATOM 796 C C . GLU A 1 100 ? 20.922 -6.499 -35.755 1.00 92.31 100 GLU A C 1
ATOM 798 O O . GLU A 1 100 ? 21.292 -6.997 -36.819 1.00 92.31 100 GLU A O 1
ATOM 803 N N . ILE A 1 101 ? 21.560 -5.456 -35.212 1.00 93.19 101 ILE A N 1
ATOM 804 C CA . ILE A 1 101 ? 22.724 -4.806 -35.838 1.00 93.19 101 ILE A CA 1
ATOM 805 C C . ILE A 1 101 ? 23.898 -5.784 -35.963 1.00 93.19 101 ILE A C 1
ATOM 807 O O . ILE A 1 101 ? 24.572 -5.823 -36.994 1.00 93.19 101 ILE A O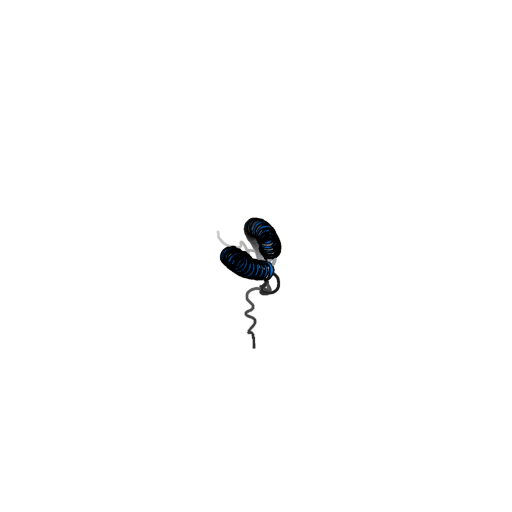 1
ATOM 811 N N . LYS A 1 102 ? 24.169 -6.578 -34.921 1.00 91.38 102 LYS A N 1
ATOM 812 C CA . LYS A 1 102 ? 25.234 -7.593 -34.959 1.00 91.38 102 LYS A CA 1
ATOM 813 C C . LYS A 1 102 ? 24.943 -8.656 -36.017 1.00 91.38 102 LYS A C 1
ATOM 815 O O . LYS A 1 102 ? 25.841 -8.993 -36.783 1.00 91.38 102 LYS A O 1
ATOM 820 N N . HIS A 1 103 ? 23.705 -9.146 -36.094 1.00 89.50 103 HIS A N 1
ATOM 821 C CA . HIS A 1 103 ? 23.293 -10.113 -37.112 1.00 89.50 103 HIS A CA 1
ATOM 822 C C . HIS A 1 103 ? 23.398 -9.546 -38.528 1.00 89.50 103 HIS A C 1
ATOM 824 O O . HIS A 1 103 ? 23.905 -10.239 -39.402 1.00 89.50 103 HIS A O 1
ATOM 830 N N . ALA A 1 104 ? 22.992 -8.293 -38.750 1.00 88.88 104 ALA A N 1
ATOM 831 C CA . ALA A 1 104 ? 23.118 -7.637 -40.050 1.00 88.88 104 ALA A CA 1
ATOM 832 C C . ALA A 1 104 ? 24.587 -7.544 -40.493 1.00 88.88 104 ALA A C 1
ATOM 834 O O . ALA A 1 104 ? 24.919 -7.953 -41.600 1.00 88.88 104 ALA A O 1
ATOM 835 N N . LYS A 1 105 ? 25.487 -7.122 -39.595 1.00 84.19 105 LYS A N 1
ATOM 836 C CA . LYS A 1 105 ? 26.932 -7.044 -39.878 1.00 84.19 105 LYS A CA 1
ATOM 837 C C . LYS A 1 105 ? 27.554 -8.408 -40.179 1.00 84.19 105 LYS A C 1
ATOM 839 O O . LYS A 1 105 ? 28.363 -8.526 -41.092 1.00 84.19 105 LYS A O 1
ATOM 844 N N . VAL A 1 106 ? 27.185 -9.447 -39.428 1.00 80.56 106 VAL A N 1
ATOM 845 C CA . VAL A 1 106 ? 27.648 -10.824 -39.685 1.00 80.56 106 VAL A CA 1
ATOM 846 C C . VAL A 1 106 ? 27.062 -11.362 -40.992 1.00 80.56 106 VAL A C 1
ATOM 848 O O . VAL A 1 106 ? 27.759 -12.051 -41.731 1.00 80.56 106 VAL A O 1
ATOM 851 N N . GLY A 1 107 ? 25.809 -11.024 -41.298 1.00 72.44 107 GLY A N 1
ATOM 852 C CA . GLY A 1 107 ? 25.139 -11.359 -42.552 1.00 72.44 107 GLY A CA 1
ATOM 853 C C . GLY A 1 107 ? 25.826 -10.727 -43.760 1.00 72.44 107 GLY A C 1
ATOM 854 O O . GLY A 1 107 ? 26.118 -11.437 -44.716 1.00 72.44 107 GLY A O 1
ATOM 855 N N . GLU A 1 108 ? 26.174 -9.440 -43.689 1.00 60.38 108 GLU A N 1
ATOM 856 C CA . GLU A 1 108 ? 26.981 -8.751 -44.705 1.00 60.38 108 GLU A CA 1
ATOM 857 C C . GLU A 1 108 ? 28.360 -9.395 -44.865 1.00 60.38 108 GLU A C 1
ATOM 859 O O . GLU A 1 108 ? 28.791 -9.653 -45.985 1.00 60.38 108 GLU A O 1
ATOM 864 N N . PHE A 1 109 ? 29.031 -9.729 -43.758 1.00 58.84 109 PHE A N 1
ATOM 865 C CA . PHE A 1 109 ? 30.346 -10.371 -43.803 1.00 58.84 109 PHE A CA 1
ATOM 866 C C . PHE A 1 109 ? 30.282 -11.771 -44.429 1.00 58.84 109 PHE A C 1
ATOM 868 O O . PHE A 1 109 ? 31.131 -12.135 -45.237 1.00 58.84 109 PHE A O 1
ATOM 875 N N . SER A 1 110 ? 29.241 -12.542 -44.102 1.00 58.38 110 SER A N 1
ATOM 876 C CA . SER A 1 110 ? 29.003 -13.881 -44.656 1.00 58.38 110 SER A CA 1
ATOM 877 C C . SER A 1 110 ? 28.616 -13.817 -46.134 1.00 58.38 110 SER A C 1
ATOM 879 O O . SER A 1 110 ? 29.068 -14.643 -46.923 1.00 58.38 110 SER A O 1
ATOM 881 N N . PHE A 1 111 ? 27.825 -12.814 -46.525 1.00 58.53 111 PHE A N 1
ATOM 882 C CA . PHE A 1 111 ? 27.476 -12.545 -47.918 1.00 58.53 111 PHE A CA 1
ATOM 883 C C . PHE A 1 111 ? 28.722 -12.189 -48.738 1.00 58.53 111 PHE A C 1
ATOM 885 O O . PHE A 1 111 ? 28.929 -12.771 -49.797 1.00 58.53 111 PHE A O 1
ATOM 892 N N . PHE A 1 112 ? 29.605 -11.331 -48.216 1.00 55.62 112 PHE A N 1
ATOM 893 C CA . PHE A 1 112 ? 30.843 -10.939 -48.900 1.00 55.62 112 PHE A CA 1
ATOM 894 C C . PHE A 1 112 ? 31.864 -12.083 -49.016 1.00 55.62 112 PHE A C 1
ATOM 896 O O . PHE A 1 112 ? 32.596 -12.154 -50.001 1.00 55.62 112 PHE A O 1
ATOM 903 N N . PHE A 1 113 ? 31.922 -12.985 -48.027 1.00 55.47 113 PHE A N 1
ATOM 904 C CA . PHE A 1 113 ? 32.867 -14.110 -48.030 1.00 55.47 113 PHE A CA 1
ATOM 905 C C . PHE A 1 113 ? 32.370 -15.326 -48.833 1.00 55.47 113 PHE A C 1
ATOM 907 O O . PHE A 1 113 ? 33.189 -16.071 -49.363 1.00 55.47 113 PHE A O 1
ATOM 914 N N . PHE A 1 114 ? 31.050 -15.542 -48.930 1.00 57.94 114 PHE A N 1
ATOM 915 C CA . PHE A 1 114 ? 30.460 -16.683 -49.652 1.00 57.94 114 PHE A CA 1
ATOM 916 C C . PHE A 1 114 ? 29.993 -16.338 -51.080 1.00 57.94 114 PHE A C 1
ATOM 918 O O . PHE A 1 114 ? 29.993 -17.212 -51.942 1.00 57.94 114 PHE A O 1
ATOM 925 N N . TYR A 1 115 ? 29.654 -15.074 -51.361 1.00 45.25 115 TYR A N 1
ATOM 926 C CA . TYR A 1 115 ? 29.376 -14.553 -52.705 1.00 45.25 115 TYR A CA 1
ATOM 927 C C . TYR A 1 115 ? 30.298 -13.362 -53.007 1.00 45.25 115 TYR A C 1
ATOM 929 O O . TYR A 1 115 ? 29.887 -12.206 -52.880 1.00 45.25 115 TYR A O 1
ATOM 937 N N . PRO A 1 116 ? 31.552 -13.605 -53.429 1.00 56.16 116 PRO A N 1
ATOM 938 C CA . PRO A 1 116 ? 32.367 -12.539 -53.987 1.00 56.16 116 PRO A CA 1
ATOM 939 C C . PRO A 1 116 ? 31.657 -11.997 -55.233 1.00 56.16 116 PRO A C 1
ATOM 941 O O . PRO A 1 116 ? 31.412 -12.728 -56.195 1.00 56.16 116 PRO A O 1
ATOM 944 N N . TYR A 1 117 ? 31.301 -10.714 -55.208 1.00 52.28 117 TYR A N 1
ATOM 945 C CA . TYR A 1 117 ? 30.785 -10.005 -56.373 1.00 52.28 117 TYR A CA 1
ATOM 946 C C . TYR A 1 117 ? 31.847 -10.056 -57.480 1.00 52.28 117 TYR A C 1
ATOM 948 O O . TYR A 1 117 ? 32.881 -9.391 -57.400 1.00 52.28 117 TYR A O 1
ATOM 956 N N . ASN A 1 118 ? 31.618 -10.890 -58.497 1.00 51.56 118 ASN A N 1
ATOM 957 C CA . ASN A 1 118 ? 32.458 -10.945 -59.684 1.00 51.56 118 ASN A CA 1
ATOM 958 C C . ASN A 1 118 ? 32.139 -9.706 -60.526 1.00 51.56 118 ASN A C 1
ATOM 960 O O . ASN A 1 118 ? 31.186 -9.689 -61.298 1.00 51.56 118 ASN A O 1
ATOM 964 N N . SER A 1 119 ? 32.919 -8.643 -60.335 1.00 44.69 119 SER A N 1
ATOM 965 C CA . SER A 1 119 ? 32.909 -7.483 -61.223 1.00 44.69 119 SER A CA 1
ATOM 966 C C . SER A 1 119 ? 33.683 -7.829 -62.496 1.00 44.69 119 SER A C 1
ATOM 968 O O . SER A 1 119 ? 34.784 -7.331 -62.720 1.00 44.69 119 SER A O 1
ATOM 970 N N . SER A 1 120 ? 33.130 -8.722 -63.310 1.00 56.31 120 SER A N 1
ATOM 971 C CA . SER A 1 120 ? 33.535 -8.904 -64.700 1.00 56.31 120 SER A CA 1
ATOM 972 C C . SER A 1 120 ? 32.391 -8.455 -65.610 1.00 56.31 120 SER A C 1
ATOM 974 O O . SER A 1 120 ? 31.235 -8.784 -65.377 1.00 56.31 120 SER A O 1
ATOM 976 N N . GLU A 1 121 ? 32.770 -7.701 -66.646 1.00 47.50 121 GLU A N 1
ATOM 977 C CA . GLU A 1 121 ? 31.959 -7.219 -67.774 1.00 47.50 121 GLU A CA 1
ATOM 978 C C . GLU A 1 121 ? 31.137 -5.936 -67.550 1.00 47.50 121 GLU A C 1
ATOM 980 O O . GLU A 1 121 ? 30.022 -5.946 -67.038 1.00 47.50 121 GLU A O 1
ATOM 985 N N . ASN A 1 122 ? 31.622 -4.809 -68.085 1.00 37.16 122 ASN A N 1
ATOM 986 C CA . ASN A 1 122 ? 31.263 -4.398 -69.450 1.00 37.16 122 ASN A CA 1
ATOM 987 C C . ASN A 1 122 ? 32.031 -3.128 -69.882 1.00 37.16 122 ASN A C 1
ATOM 989 O O . ASN A 1 122 ? 31.943 -2.107 -69.212 1.00 37.16 122 ASN A O 1
ATOM 993 N N . LYS A 1 123 ? 32.761 -3.281 -71.001 1.00 38.97 123 LYS A N 1
ATOM 994 C CA . LYS A 1 123 ? 33.250 -2.308 -72.007 1.00 38.97 123 LYS A CA 1
ATOM 995 C C . LYS A 1 123 ? 33.599 -0.873 -71.606 1.00 38.97 123 LYS A C 1
ATOM 997 O O . LYS A 1 123 ? 32.676 -0.079 -71.339 1.00 38.97 123 LYS A O 1
#

Secondary structure (DSSP, 8-state):
-------TT-------SS--HHHHHHHHHHHHHHHHHHHHHHHHHHHHTTSSHHHHHHHHHHHHHHHHHHHHHHHHHHHHHHHHHHHHHHHHHHHHHHHHHHHHHHHHHHHHHHS--------

Foldseek 3Di:
DDDQDDDDPDRPPPPVPPPCVLVVLVVQLVVLVVQLVVLVVVLVVCVVVVHPNVVSVVSNVVSVVSNVVSVVVSVVVVVVVVVVVVVVVVVVVVVVVVVVVVVVVVVVVCCCVVDPPPPDDDD

Sequence (123 aa):
MNSCVHVNGTCLSPARSEKRFPVDLLYRRMRCLANYEAANKNLERARGRNKDIPKAETEQQEACKKFEDISALAKTELKDLKKRRVLAFKKNLADLADLEIKHAKVGEFSFFFFYPYNSSENK

pLDDT: mean 79.89, std 21.88, range [35.81, 97.94]